Protein AF-A0A5C6YKK7-F1 (afdb_monomer)

Foldseek 3Di:
DDDDDDDDDYDDDDPPPDPDDDDDPQPWPFDQPDALVLQAAKWWKDFPPDPWTWIWHDDDQKIKIKTWDDPPCVPPVPGDIDIAQIEGWGDDRQAIATQAADPVSHHDDPVVSVVVPDGGQWGWPTWTWGADPPVRWIKTWTWIAGPPPRGIMIIIDTD

Radius of gyration: 27.16 Å; Cα contacts (8 Å, |Δi|>4): 277; chains: 1; bounding box: 55×104×43 Å

Mean predicted aligned error: 12.93 Å

Solvent-accessible surface area (backbone atoms only — not comparable to full-atom values): 9700 Å² total; per-residue (Å²): 133,91,86,80,90,82,87,81,84,87,77,92,80,86,82,81,78,80,90,72,78,91,76,81,77,78,71,70,61,71,64,96,72,61,53,67,72,77,61,57,43,63,23,47,43,52,49,85,88,54,94,68,65,34,37,41,37,29,51,96,53,39,38,37,45,37,32,68,42,75,84,48,69,90,82,36,87,61,87,45,78,41,69,56,79,53,20,27,47,53,60,58,70,51,33,33,34,66,41,46,60,43,100,83,71,43,48,29,54,65,70,61,44,66,70,67,71,67,78,50,53,25,37,51,75,46,57,32,56,48,73,40,88,85,82,72,46,38,31,40,39,37,36,34,27,33,60,83,83,60,52,55,37,37,38,42,25,83,102

Nearest PDB structures (foldseek):
  7oyd-assembly1_t  TM=6.275E-01  e=4.038E+00  Oryctolagus cuniculus
  3k4x-assembly1_A  TM=2.506E-01  e=5.597E-01  Saccharomyces cerevisiae
  5wbf-assembly2_B  TM=2.958E-01  e=1.286E+00  Helicobacter pylori 26695

Secondary structure (DSSP, 8-state):
----------------------S------------GGGG-EEEEEEETT--S-EEEEEETTEEEEEEEPP--TTT-SS-PEEEPPPEEEEEETTEEEE--B-TTSSBPPHHHHHHTTPPPSEEEEEEEEEE-TTT--EEEEEEEEETTT--EEEEEEE-

Structure (mmCIF, N/CA/C/O backbone):
data_AF-A0A5C6YKK7-F1
#
_entry.id   AF-A0A5C6YKK7-F1
#
loop_
_atom_site.group_PDB
_atom_site.id
_atom_site.type_symbol
_atom_site.label_atom_id
_atom_site.label_alt_id
_atom_site.label_comp_id
_atom_site.label_asym_id
_atom_site.label_entity_id
_atom_site.label_seq_id
_atom_site.pdbx_PDB_ins_code
_atom_site.Cartn_x
_atom_site.Cartn_y
_atom_site.Cartn_z
_atom_site.occupancy
_atom_site.B_iso_or_equiv
_atom_site.auth_seq_id
_atom_site.auth_comp_id
_atom_site.auth_asym_id
_atom_site.auth_atom_id
_atom_site.pdbx_PDB_model_num
ATOM 1 N N . MET A 1 1 ? -30.194 86.793 11.440 1.00 41.12 1 MET A N 1
ATOM 2 C CA . MET A 1 1 ? -31.465 86.320 12.045 1.00 41.12 1 MET A CA 1
ATOM 3 C C . MET A 1 1 ? -31.556 84.800 11.901 1.00 41.12 1 MET A C 1
ATOM 5 O O . MET A 1 1 ? -31.018 84.280 10.934 1.00 41.12 1 MET A O 1
ATOM 9 N N . ARG A 1 2 ? -32.205 84.096 12.846 1.00 31.02 2 ARG A N 1
ATOM 10 C CA . ARG A 1 2 ? -32.671 82.689 12.688 1.00 31.02 2 ARG A CA 1
ATOM 11 C C . ARG A 1 2 ? -33.663 82.641 11.495 1.00 31.02 2 ARG A C 1
ATOM 13 O O . ARG A 1 2 ? -34.263 83.672 11.230 1.00 31.02 2 ARG A O 1
ATOM 20 N N . SER A 1 3 ? -33.972 81.573 10.757 1.00 32.84 3 SER A N 1
ATOM 21 C CA . SER A 1 3 ? -33.843 80.104 10.886 1.00 32.84 3 SER A CA 1
ATOM 22 C C . SER A 1 3 ? -34.055 79.499 9.456 1.00 32.84 3 SER A C 1
ATOM 24 O O . SER A 1 3 ? -34.284 80.281 8.540 1.00 32.84 3 SER A O 1
ATOM 26 N N . LYS A 1 4 ? -34.035 78.197 9.116 1.00 41.50 4 LYS A N 1
ATOM 27 C CA . LYS A 1 4 ? -34.069 76.916 9.855 1.00 41.50 4 LYS A CA 1
ATOM 28 C C . LYS A 1 4 ? -33.133 75.865 9.204 1.00 41.50 4 LYS A C 1
ATOM 30 O O . LYS A 1 4 ? -32.808 75.960 8.031 1.00 41.50 4 LYS A O 1
ATOM 35 N N . PHE A 1 5 ? -32.802 74.837 9.987 1.00 40.25 5 PHE A N 1
ATOM 36 C CA . PHE A 1 5 ? -32.542 73.426 9.643 1.00 40.25 5 PHE A CA 1
ATOM 37 C C . PHE A 1 5 ? -32.763 72.935 8.191 1.00 40.25 5 PHE A C 1
ATOM 39 O O . PHE A 1 5 ? -33.883 72.993 7.691 1.00 40.25 5 PHE A O 1
ATOM 46 N N . PHE A 1 6 ? -31.791 72.170 7.673 1.00 39.03 6 PHE A N 1
ATOM 47 C CA . PHE A 1 6 ? -31.938 70.703 7.657 1.00 39.03 6 PHE A CA 1
ATOM 48 C C . PHE A 1 6 ? -30.607 70.002 7.980 1.00 39.03 6 PHE A C 1
ATOM 50 O O . PHE A 1 6 ? -29.534 70.555 7.744 1.00 39.03 6 PHE A O 1
ATOM 57 N N . PHE A 1 7 ? -30.689 68.834 8.623 1.00 43.50 7 PHE A N 1
ATOM 58 C CA . PHE A 1 7 ? -29.542 68.123 9.203 1.00 43.50 7 PHE A CA 1
ATOM 59 C C . PHE A 1 7 ? -28.776 67.278 8.172 1.00 43.50 7 PHE A C 1
ATOM 61 O O . PHE A 1 7 ? -29.265 66.996 7.081 1.00 43.50 7 PHE A O 1
ATOM 68 N N . ALA A 1 8 ? -27.555 66.886 8.532 1.00 38.12 8 ALA A N 1
ATOM 69 C CA . ALA A 1 8 ? -26.592 66.268 7.627 1.00 38.12 8 ALA A CA 1
ATOM 70 C C . ALA A 1 8 ? -26.550 64.728 7.690 1.00 38.12 8 ALA A C 1
ATOM 72 O O . ALA A 1 8 ? -26.835 64.143 8.728 1.00 38.12 8 ALA A O 1
ATOM 73 N N . LYS A 1 9 ? -25.985 64.153 6.614 1.00 38.88 9 LYS A N 1
ATOM 74 C CA . LYS A 1 9 ? -25.129 62.945 6.560 1.00 38.88 9 LYS A CA 1
ATOM 75 C C . LYS A 1 9 ? -25.705 61.557 6.907 1.00 38.88 9 LYS A C 1
ATOM 77 O O . LYS A 1 9 ? -26.207 61.321 7.995 1.00 38.88 9 LYS A O 1
ATOM 82 N N . THR A 1 10 ? -25.290 60.604 6.055 1.00 42.72 10 THR A N 1
ATOM 83 C CA . THR A 1 10 ? -25.039 59.165 6.338 1.00 42.72 10 THR A CA 1
ATOM 84 C C . THR A 1 10 ? -26.272 58.292 6.657 1.00 42.72 10 THR A C 1
ATOM 86 O O . THR A 1 10 ? -27.263 58.786 7.163 1.00 42.72 10 THR A O 1
ATOM 89 N N . CYS A 1 11 ? -26.309 56.985 6.362 1.00 37.47 11 CYS A N 1
ATOM 90 C CA . CYS A 1 11 ? -25.267 56.055 5.899 1.00 37.47 11 CYS A CA 1
ATOM 91 C C . CYS A 1 11 ? -25.878 54.854 5.131 1.00 37.47 11 CYS A C 1
ATOM 93 O O . CYS A 1 11 ? -27.070 54.616 5.243 1.00 37.47 11 CYS A O 1
ATOM 95 N N . PHE A 1 12 ? -25.021 54.102 4.424 1.00 36.09 12 PHE A N 1
ATOM 96 C CA . PHE A 1 12 ? -25.031 52.637 4.194 1.00 36.09 12 PHE A CA 1
ATOM 97 C C . PHE A 1 12 ? -26.349 51.843 3.996 1.00 36.09 12 PHE A C 1
ATOM 99 O O . PHE A 1 12 ? -27.240 51.831 4.835 1.00 36.09 12 PHE A O 1
ATOM 106 N N . GLY A 1 13 ? -26.355 50.993 2.958 1.00 41.81 13 GLY A N 1
ATOM 107 C CA . GLY A 1 13 ? -27.368 49.951 2.723 1.00 41.81 13 GLY A CA 1
ATOM 108 C C . GLY A 1 13 ? -27.267 49.371 1.307 1.00 41.81 13 GLY A C 1
ATOM 109 O O . GLY A 1 13 ? -28.101 49.647 0.457 1.00 41.81 13 GLY A O 1
ATOM 110 N N . MET A 1 14 ? -26.148 48.748 0.927 1.00 43.16 14 MET A N 1
ATOM 111 C CA . MET A 1 14 ? -25.956 47.295 1.077 1.00 43.16 14 MET A CA 1
ATOM 112 C C . MET A 1 14 ? -27.126 46.467 0.508 1.00 43.16 14 MET A C 1
ATOM 114 O O . MET A 1 14 ? -27.894 45.867 1.249 1.00 43.16 14 MET A O 1
ATOM 118 N N . TRP A 1 15 ? -27.192 46.368 -0.822 1.00 41.22 15 TRP A N 1
ATOM 119 C CA . TRP A 1 15 ? -27.873 45.267 -1.513 1.00 41.22 15 TRP A CA 1
ATOM 120 C C . TRP A 1 15 ? -26.834 44.323 -2.121 1.00 41.22 15 TRP A C 1
ATOM 122 O O . TRP A 1 15 ? -26.621 44.267 -3.330 1.00 41.22 15 TRP A O 1
ATOM 132 N N . ILE A 1 16 ? -26.160 43.576 -1.242 1.00 48.97 16 ILE A N 1
ATOM 133 C CA . ILE A 1 16 ? -25.400 42.389 -1.638 1.00 48.97 16 ILE A CA 1
ATOM 134 C C . ILE A 1 16 ? -26.426 41.282 -1.894 1.00 48.97 16 ILE A C 1
ATOM 136 O O . ILE A 1 16 ? -26.811 40.557 -0.979 1.00 48.97 16 ILE A O 1
ATOM 140 N N . PHE A 1 17 ? -26.881 41.149 -3.141 1.00 51.50 17 PHE A N 1
ATOM 141 C CA . PHE A 1 17 ? -27.625 39.966 -3.574 1.00 51.50 17 PHE A CA 1
ATOM 142 C C . PHE A 1 17 ? -26.653 38.829 -3.904 1.00 51.50 17 PHE A C 1
ATOM 144 O O . PHE A 1 17 ? -26.279 38.596 -5.048 1.00 51.50 17 PHE A O 1
ATOM 151 N N . ILE A 1 18 ? -26.217 38.166 -2.833 1.00 51.38 18 ILE A N 1
ATOM 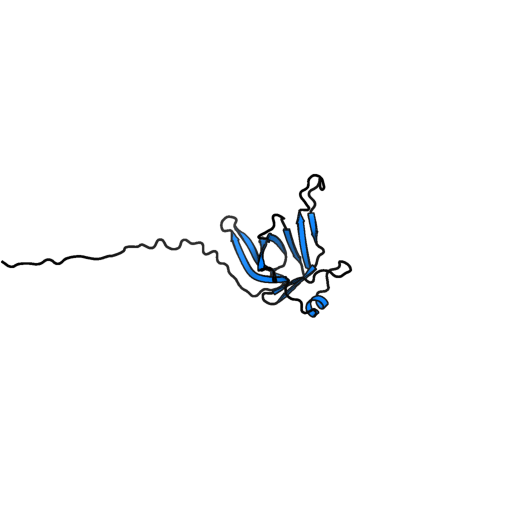152 C CA . ILE A 1 18 ? -26.039 36.711 -2.699 1.00 51.38 18 ILE A CA 1
ATOM 153 C C . ILE A 1 18 ? -26.000 35.943 -4.041 1.00 51.38 18 ILE A C 1
ATOM 155 O O . ILE A 1 18 ? -26.965 35.290 -4.429 1.00 51.38 18 ILE A O 1
ATOM 159 N N . ALA A 1 19 ? -24.842 35.943 -4.702 1.00 44.47 19 ALA A N 1
ATOM 160 C CA . ALA A 1 19 ? -24.480 34.944 -5.709 1.00 44.47 19 ALA A CA 1
ATOM 161 C C . ALA A 1 19 ? -23.664 33.827 -5.032 1.00 44.47 19 ALA A C 1
ATOM 163 O O . ALA A 1 19 ? -22.474 33.651 -5.285 1.00 44.47 19 ALA A O 1
ATOM 164 N N . LEU A 1 20 ? -24.297 33.118 -4.091 1.00 42.75 20 LEU A N 1
ATOM 165 C CA . LEU A 1 20 ? -23.677 32.049 -3.309 1.00 42.75 20 LEU A CA 1
ATOM 166 C C . LEU A 1 20 ? -24.256 30.679 -3.694 1.00 42.75 20 LEU A C 1
ATOM 168 O O . LEU A 1 20 ? -25.465 30.481 -3.710 1.00 42.75 20 LEU A O 1
ATOM 172 N N . VAL A 1 21 ? -23.348 29.719 -3.889 1.00 47.47 21 VAL A N 1
ATOM 173 C CA . VAL A 1 21 ? -23.584 28.262 -3.947 1.00 47.47 21 VAL A CA 1
ATOM 174 C C . VAL A 1 21 ? -24.312 27.698 -5.184 1.00 47.47 21 VAL A C 1
ATOM 176 O O . VAL A 1 21 ? -25.269 26.937 -5.073 1.00 47.47 21 VAL A O 1
ATOM 179 N N . VAL A 1 22 ? -23.716 27.883 -6.366 1.00 47.12 22 VAL A N 1
ATOM 180 C CA . VAL A 1 22 ? -23.459 26.703 -7.218 1.00 47.12 22 VAL A CA 1
ATOM 181 C C . VAL A 1 22 ? -22.098 26.170 -6.756 1.00 47.12 22 VAL A C 1
ATOM 183 O O . VAL A 1 22 ? -21.118 26.900 -6.762 1.00 47.12 22 VAL A O 1
ATOM 186 N N . GLY A 1 23 ? -21.943 24.955 -6.247 1.00 49.84 23 GLY A N 1
ATOM 187 C CA . GLY A 1 23 ? -22.821 23.791 -6.362 1.00 49.84 23 GLY A CA 1
ATOM 188 C C . GLY A 1 23 ? -22.034 22.474 -6.350 1.00 49.84 23 GLY A C 1
ATOM 189 O O . GLY A 1 23 ? -22.641 21.414 -6.325 1.00 49.84 23 GLY A O 1
ATOM 190 N N . CYS A 1 24 ? -20.696 22.521 -6.303 1.00 43.78 24 CYS A N 1
ATOM 191 C CA . CYS A 1 24 ? -19.835 21.345 -6.161 1.00 43.78 24 CYS A CA 1
ATOM 192 C C . CYS A 1 24 ? -19.308 21.195 -4.728 1.00 43.78 24 CYS A C 1
ATOM 194 O O . CYS A 1 24 ? -18.117 21.353 -4.462 1.00 43.78 24 CYS A O 1
ATOM 196 N N . LYS A 1 25 ? -20.189 20.816 -3.792 1.00 43.59 25 LYS A N 1
ATOM 197 C CA . LYS A 1 25 ? -19.725 20.001 -2.663 1.00 43.59 25 LYS A CA 1
ATOM 198 C C . LYS A 1 25 ? -19.429 18.611 -3.220 1.00 43.59 25 LYS A C 1
ATOM 200 O O . LYS A 1 25 ? -20.322 17.767 -3.245 1.00 43.59 25 LYS A O 1
ATOM 205 N N . ASN A 1 26 ? -18.186 18.374 -3.641 1.00 47.72 26 ASN A N 1
ATOM 206 C CA . ASN A 1 26 ? -17.678 17.008 -3.719 1.00 47.72 26 ASN A CA 1
ATOM 207 C C . ASN A 1 26 ? -17.802 16.439 -2.306 1.00 47.72 26 ASN A C 1
ATOM 209 O O . ASN A 1 26 ? -17.126 16.887 -1.379 1.00 47.72 26 ASN A O 1
ATOM 213 N N . LYS A 1 27 ? -18.785 15.559 -2.117 1.00 43.09 27 LYS A N 1
ATOM 214 C CA . LYS A 1 27 ? -19.160 15.047 -0.805 1.00 43.09 27 LYS A CA 1
ATOM 215 C C . LYS A 1 27 ? -18.152 13.968 -0.424 1.00 43.09 27 LYS A C 1
ATOM 217 O O . LYS A 1 27 ? -18.395 12.790 -0.655 1.00 43.09 27 LYS A O 1
ATOM 222 N N . THR A 1 28 ? -17.014 14.390 0.119 1.00 48.97 28 THR A N 1
ATOM 223 C CA . THR A 1 28 ? -16.017 13.491 0.704 1.00 48.97 28 THR A CA 1
ATOM 224 C C . THR A 1 28 ? -16.632 12.831 1.935 1.00 48.97 28 THR A C 1
ATOM 226 O O . THR A 1 28 ? -16.600 13.378 3.038 1.00 48.97 28 THR A O 1
ATOM 229 N N . GLU A 1 29 ? -17.264 11.675 1.739 1.00 48.97 29 GLU A N 1
ATOM 230 C CA . GLU A 1 29 ? -17.791 10.842 2.819 1.00 48.97 29 GLU A CA 1
ATOM 231 C C . GLU A 1 29 ? -16.636 10.097 3.496 1.00 48.97 29 GLU A C 1
ATOM 233 O O . GLU A 1 29 ? -16.433 8.904 3.294 1.00 48.97 29 GLU A O 1
ATOM 238 N N . SER A 1 30 ? -15.862 10.831 4.299 1.00 50.59 30 SER A N 1
ATOM 239 C CA . SER A 1 30 ? -14.794 10.256 5.113 1.00 50.59 30 SER A CA 1
ATOM 240 C C . SER A 1 30 ? -15.409 9.482 6.279 1.00 50.59 30 SER A C 1
ATOM 242 O O . SER A 1 30 ? -15.815 10.061 7.289 1.00 50.59 30 SER A O 1
ATOM 244 N N . ASN A 1 31 ? -15.529 8.166 6.119 1.00 54.94 31 ASN A N 1
ATOM 245 C CA . ASN A 1 31 ? -16.152 7.287 7.101 1.00 54.94 31 ASN A CA 1
ATOM 246 C C . ASN A 1 31 ? -15.089 6.343 7.676 1.00 54.94 31 ASN A C 1
ATOM 248 O O . ASN A 1 31 ? -14.798 5.293 7.107 1.00 54.94 31 ASN A O 1
ATOM 252 N N . ILE A 1 32 ? -14.445 6.745 8.778 1.00 55.59 32 ILE A N 1
ATOM 253 C CA . ILE A 1 32 ? -13.246 6.051 9.278 1.00 55.59 32 ILE A CA 1
ATOM 254 C C . ILE A 1 32 ? -13.612 4.841 10.146 1.00 55.59 32 ILE A C 1
ATOM 256 O O . ILE A 1 32 ? -13.396 4.812 11.357 1.00 55.59 32 ILE A O 1
ATOM 260 N N . SER A 1 33 ? -14.129 3.817 9.476 1.00 56.00 33 SER A N 1
ATOM 261 C CA . SER A 1 33 ? -14.200 2.441 9.955 1.00 56.00 33 SER A CA 1
ATOM 262 C C . SER A 1 33 ? -13.462 1.563 8.946 1.00 56.00 33 SER A C 1
ATOM 264 O O . SER A 1 33 ? -14.108 0.898 8.141 1.00 56.00 33 SER A O 1
ATOM 266 N N . SER A 1 34 ? -12.123 1.590 8.951 1.00 59.88 34 SER A N 1
ATOM 267 C CA . SER A 1 34 ? -11.371 0.847 7.936 1.00 59.88 34 SER A CA 1
ATOM 268 C C . SER A 1 34 ? -11.378 -0.659 8.207 1.00 59.88 34 SER A C 1
ATOM 270 O O . SER A 1 34 ? -10.952 -1.131 9.267 1.00 59.88 34 SER A O 1
ATOM 272 N N . SER A 1 35 ? -11.890 -1.413 7.240 1.00 67.12 35 SER A N 1
ATOM 273 C CA . SER A 1 35 ? -11.804 -2.866 7.186 1.00 67.12 35 SER A CA 1
ATOM 274 C C . SER A 1 35 ? -10.655 -3.281 6.266 1.00 67.12 35 SER A C 1
ATOM 276 O O . SER A 1 35 ? -10.283 -2.569 5.335 1.00 67.12 35 SER A O 1
ATOM 278 N N . LYS A 1 36 ? -10.109 -4.483 6.475 1.00 69.81 36 LYS A N 1
ATOM 279 C CA . LYS A 1 36 ? -9.123 -5.069 5.551 1.00 69.81 36 LYS A CA 1
ATOM 280 C C . LYS A 1 36 ? -9.666 -5.155 4.112 1.00 69.81 36 LYS A C 1
ATOM 282 O O . LYS A 1 36 ? -8.912 -4.956 3.170 1.00 69.81 36 LYS A O 1
ATOM 287 N N . GLY A 1 37 ? -10.968 -5.409 3.950 1.00 74.06 37 GLY A N 1
ATOM 288 C CA . GLY A 1 37 ? -11.616 -5.514 2.641 1.00 74.06 37 GLY A CA 1
ATOM 289 C C . GLY A 1 37 ? -11.640 -4.202 1.852 1.00 74.06 37 GLY A C 1
ATOM 290 O O . GLY A 1 37 ? -11.695 -4.242 0.626 1.00 74.06 37 GLY A O 1
ATOM 291 N N . ASP A 1 38 ? -11.520 -3.054 2.524 1.00 81.81 38 ASP A N 1
ATOM 292 C CA . ASP A 1 38 ? -11.533 -1.733 1.884 1.00 81.81 38 ASP A CA 1
ATOM 293 C C . ASP A 1 38 ? -10.305 -1.529 0.984 1.00 81.81 38 ASP A C 1
ATOM 295 O O . ASP A 1 38 ? -10.343 -0.716 0.062 1.00 81.81 38 ASP A O 1
ATOM 299 N N . PHE A 1 39 ? -9.229 -2.279 1.237 1.00 90.44 39 PHE A N 1
ATOM 300 C CA . PHE A 1 39 ? -7.992 -2.246 0.465 1.00 90.44 39 PHE A CA 1
ATOM 301 C C . PHE A 1 39 ? -8.022 -3.152 -0.768 1.00 90.44 39 PHE A C 1
ATOM 303 O O . PHE A 1 39 ? -7.176 -2.976 -1.629 1.00 90.44 39 PHE A O 1
ATOM 310 N N . ASN A 1 40 ? -8.958 -4.100 -0.902 1.00 93.12 40 ASN A N 1
ATOM 311 C CA . ASN A 1 40 ? -8.908 -5.102 -1.975 1.00 93.12 40 ASN A CA 1
ATOM 312 C C . ASN A 1 40 ? -9.033 -4.478 -3.379 1.00 93.12 40 ASN A C 1
ATOM 314 O O . ASN A 1 40 ? -10.023 -3.808 -3.690 1.00 93.12 40 ASN A O 1
ATOM 318 N N . GLY A 1 41 ? -8.073 -4.760 -4.262 1.00 94.75 41 GLY A N 1
ATOM 319 C CA . GLY A 1 41 ? -8.059 -4.320 -5.659 1.00 94.75 41 GLY A CA 1
ATOM 320 C C . GLY A 1 41 ? -6.688 -3.841 -6.142 1.00 94.75 41 GLY A C 1
ATOM 321 O O . GLY A 1 41 ? -5.678 -4.033 -5.471 1.00 94.75 41 GLY A O 1
ATOM 322 N N . LEU A 1 42 ? -6.671 -3.218 -7.322 1.00 96.69 42 LEU A N 1
ATOM 323 C CA . LEU A 1 42 ? -5.478 -2.672 -7.978 1.00 96.69 42 LEU A CA 1
ATOM 324 C C . LEU A 1 42 ? -5.487 -1.142 -7.893 1.00 96.69 42 LEU A C 1
ATOM 326 O O . LEU A 1 42 ? -6.479 -0.511 -8.259 1.00 96.69 42 LEU A O 1
ATOM 330 N N . TYR A 1 43 ? -4.381 -0.559 -7.436 1.00 97.06 43 TYR A N 1
ATOM 331 C CA . TYR A 1 43 ? -4.218 0.873 -7.202 1.00 97.06 43 TYR A CA 1
ATOM 332 C C . TYR A 1 43 ? -2.986 1.386 -7.946 1.00 97.06 43 TYR A C 1
ATOM 334 O O . TYR A 1 43 ? -1.920 0.777 -7.860 1.00 97.06 43 TYR A O 1
ATOM 342 N N . THR A 1 44 ? -3.105 2.531 -8.617 1.00 95.75 44 THR A N 1
ATOM 343 C CA . THR A 1 44 ? -1.927 3.346 -8.948 1.00 95.75 44 THR A CA 1
ATOM 344 C C . THR A 1 44 ? -1.457 4.054 -7.682 1.00 95.75 44 THR A C 1
ATOM 346 O O . THR A 1 44 ? -2.286 4.406 -6.833 1.00 95.75 44 THR A O 1
ATOM 349 N N . VAL A 1 45 ? -0.148 4.246 -7.543 1.00 94.88 45 VAL A N 1
ATOM 350 C CA . VAL A 1 45 ? 0.452 4.833 -6.341 1.00 94.88 45 VAL A CA 1
ATOM 351 C C . VAL A 1 45 ? 1.175 6.126 -6.682 1.00 94.88 45 VAL A C 1
ATOM 353 O O . VAL A 1 45 ? 2.166 6.108 -7.408 1.00 94.88 45 VAL A O 1
ATOM 356 N N . ASP A 1 46 ? 0.705 7.225 -6.097 1.00 91.19 46 ASP A N 1
ATOM 357 C CA . ASP A 1 46 ? 1.369 8.521 -6.173 1.00 91.19 46 ASP A CA 1
ATOM 358 C C . ASP A 1 46 ? 2.235 8.699 -4.911 1.00 91.19 46 ASP A C 1
ATOM 360 O O . ASP A 1 46 ? 1.711 8.850 -3.798 1.00 91.19 46 ASP A O 1
ATOM 364 N N . TYR A 1 47 ? 3.557 8.678 -5.087 1.00 84.12 47 TYR A N 1
ATOM 365 C CA . TYR A 1 47 ? 4.540 9.090 -4.080 1.00 84.12 47 TYR A CA 1
ATOM 366 C C . TYR A 1 47 ? 4.921 10.553 -4.314 1.00 84.12 47 TYR A C 1
ATOM 368 O O . TYR A 1 47 ? 5.181 10.940 -5.448 1.00 84.12 47 TYR A O 1
ATOM 376 N N . GLU A 1 48 ? 5.027 11.361 -3.257 1.00 74.50 48 GLU A N 1
ATOM 377 C CA . GLU A 1 48 ? 5.356 12.790 -3.405 1.00 74.50 48 GLU A CA 1
ATOM 378 C C . GLU A 1 48 ? 6.766 13.044 -3.980 1.00 74.50 48 GLU A C 1
ATOM 380 O O . GLU A 1 48 ? 6.984 14.051 -4.646 1.00 74.50 48 GLU A O 1
ATOM 385 N N . ASN A 1 49 ? 7.702 12.107 -3.775 1.00 70.12 49 ASN A N 1
ATOM 386 C CA . ASN A 1 49 ? 9.124 12.249 -4.114 1.00 70.12 49 ASN A CA 1
ATOM 387 C C . ASN A 1 49 ? 9.657 11.142 -5.056 1.00 70.12 49 ASN A C 1
ATOM 389 O O . ASN A 1 49 ? 10.827 10.772 -4.955 1.00 70.12 49 ASN A O 1
ATOM 393 N N . SER A 1 50 ? 8.824 10.561 -5.932 1.00 76.19 50 SER A N 1
ATOM 394 C CA . SER A 1 50 ? 9.273 9.530 -6.885 1.00 76.19 50 SER A CA 1
ATOM 395 C C . SER A 1 50 ? 8.655 9.690 -8.271 1.00 76.19 50 SER A C 1
ATOM 397 O O . SER A 1 50 ? 7.437 9.70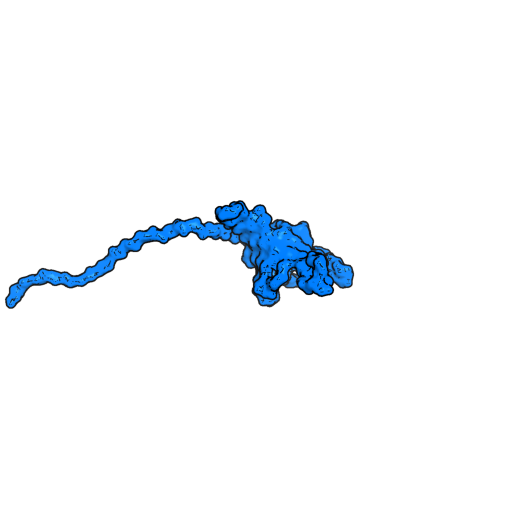9 -8.410 1.00 76.19 50 SER A O 1
ATOM 399 N N . ASP A 1 51 ? 9.510 9.704 -9.296 1.00 74.50 51 ASP A N 1
ATOM 400 C CA . ASP A 1 51 ? 9.118 9.683 -10.713 1.00 74.50 51 ASP A CA 1
ATOM 401 C C . ASP A 1 51 ? 8.822 8.256 -11.233 1.00 74.50 51 ASP A C 1
ATOM 403 O O . ASP A 1 51 ? 8.562 8.058 -12.422 1.00 74.50 51 ASP A O 1
ATOM 407 N N . ILE A 1 52 ? 8.916 7.233 -10.375 1.00 81.81 52 ILE A N 1
ATOM 408 C CA . ILE A 1 52 ? 8.648 5.838 -10.744 1.00 81.81 52 ILE A CA 1
ATOM 409 C C . ILE A 1 52 ? 7.153 5.553 -10.580 1.00 81.81 52 ILE A C 1
ATOM 411 O O . ILE A 1 52 ? 6.602 5.678 -9.489 1.00 81.81 52 ILE A O 1
ATOM 415 N N . GLU A 1 53 ? 6.509 5.099 -11.654 1.00 85.62 53 GLU A N 1
ATOM 416 C CA . GLU A 1 53 ? 5.129 4.611 -11.612 1.00 85.62 53 GLU A CA 1
ATOM 417 C C . GLU A 1 53 ? 5.060 3.250 -10.898 1.00 85.62 53 GLU A C 1
ATOM 419 O O . GLU A 1 53 ? 5.608 2.250 -11.377 1.00 85.62 53 GLU A O 1
ATOM 424 N N . TYR A 1 54 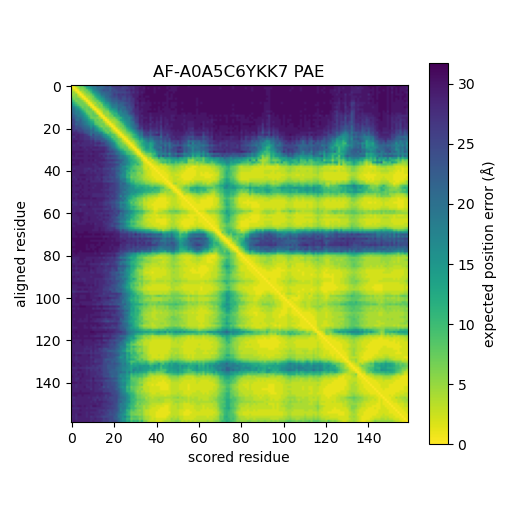? 4.351 3.212 -9.767 1.00 91.88 54 TYR A N 1
ATOM 425 C CA . TYR A 1 54 ? 4.069 1.997 -9.003 1.00 91.88 54 TYR A CA 1
ATOM 426 C C . TYR A 1 54 ? 2.589 1.609 -9.096 1.00 91.88 54 TYR A C 1
ATOM 428 O O . TYR A 1 54 ? 1.685 2.450 -9.080 1.00 91.88 54 TYR A O 1
ATOM 436 N N . VAL A 1 55 ? 2.343 0.301 -9.110 1.00 95.25 55 VAL A N 1
ATOM 437 C CA . VAL A 1 55 ? 1.022 -0.309 -8.957 1.00 95.25 55 VAL A CA 1
ATOM 438 C C . VAL A 1 55 ? 1.051 -1.225 -7.741 1.00 95.25 55 VAL A C 1
ATOM 440 O O . VAL A 1 55 ? 1.882 -2.130 -7.651 1.00 95.25 55 VAL A O 1
ATOM 443 N N . TRP A 1 56 ? 0.128 -1.001 -6.811 1.00 96.56 56 TRP A N 1
ATOM 444 C CA . TRP A 1 56 ? -0.086 -1.859 -5.648 1.00 96.56 56 TRP A CA 1
ATOM 445 C C . TRP A 1 56 ? -1.352 -2.684 -5.850 1.00 96.56 56 TRP A C 1
ATOM 447 O O . TRP A 1 56 ? -2.406 -2.154 -6.207 1.00 96.56 56 TRP A O 1
ATOM 457 N N . ILE A 1 57 ? -1.256 -3.991 -5.620 1.00 96.81 57 ILE A N 1
ATOM 458 C CA . ILE A 1 57 ? -2.392 -4.910 -5.672 1.00 96.81 57 ILE A CA 1
ATOM 459 C C . ILE A 1 57 ? -2.585 -5.509 -4.286 1.00 96.81 57 ILE A C 1
ATOM 461 O O . ILE A 1 57 ? -1.642 -6.022 -3.686 1.00 96.81 57 ILE A O 1
ATOM 465 N N . PHE A 1 58 ? -3.821 -5.483 -3.804 1.00 95.81 58 PHE A N 1
ATOM 466 C CA . PHE A 1 58 ? -4.241 -6.147 -2.580 1.00 95.81 58 PHE A CA 1
ATOM 467 C C . PHE A 1 58 ? -5.274 -7.216 -2.921 1.00 95.81 58 PHE A C 1
ATOM 469 O O . PHE A 1 58 ? -6.321 -6.916 -3.504 1.00 95.81 58 PHE A O 1
ATOM 476 N N . ALA A 1 59 ? -4.988 -8.455 -2.543 1.00 92.75 59 ALA A N 1
ATOM 477 C CA . ALA A 1 59 ? -5.892 -9.587 -2.696 1.00 92.75 59 ALA A CA 1
ATOM 478 C C . ALA A 1 59 ? -5.790 -10.461 -1.448 1.00 92.75 59 ALA A C 1
ATOM 480 O O . ALA A 1 59 ? -4.692 -10.738 -0.975 1.00 92.75 59 ALA A O 1
ATOM 481 N N . ASP A 1 60 ? -6.933 -10.860 -0.895 1.00 89.00 60 ASP A N 1
ATOM 482 C CA . ASP A 1 60 ? -7.018 -11.595 0.367 1.00 89.00 60 ASP A CA 1
ATOM 483 C C . ASP A 1 60 ? -6.175 -10.946 1.477 1.00 89.00 60 ASP A C 1
ATOM 485 O O . ASP A 1 60 ? -6.502 -9.842 1.914 1.00 89.00 60 ASP A O 1
ATOM 489 N N . ASP A 1 61 ? -5.153 -11.610 2.022 1.00 89.75 61 ASP A N 1
ATOM 490 C CA . ASP A 1 61 ? -4.164 -11.063 2.969 1.00 89.75 61 ASP A CA 1
ATOM 491 C C . ASP A 1 61 ? -2.819 -10.674 2.353 1.00 89.75 61 ASP A C 1
ATOM 493 O O . ASP A 1 61 ? -1.905 -10.326 3.098 1.00 89.75 61 ASP A O 1
ATOM 497 N N . MET A 1 62 ? -2.709 -10.651 1.029 1.00 93.81 62 MET A N 1
ATOM 498 C CA . MET A 1 62 ? -1.468 -10.397 0.309 1.00 93.81 62 MET A CA 1
ATOM 499 C C . MET A 1 62 ? -1.449 -9.026 -0.372 1.00 93.81 62 MET A C 1
ATOM 501 O O . MET A 1 62 ? -2.444 -8.546 -0.919 1.00 93.81 62 MET A O 1
ATOM 505 N N . HIS A 1 63 ? -0.272 -8.411 -0.332 1.00 94.44 63 HIS A N 1
ATOM 506 C CA . HIS A 1 63 ? 0.086 -7.162 -0.980 1.00 94.44 63 HIS A CA 1
ATOM 507 C C . HIS A 1 63 ? 1.221 -7.417 -1.980 1.00 94.44 63 HIS A C 1
ATOM 509 O O . HIS A 1 63 ? 2.244 -8.019 -1.635 1.00 94.44 63 HIS A O 1
ATOM 515 N N . TYR A 1 64 ? 1.034 -6.942 -3.209 1.00 94.75 64 TYR A N 1
ATOM 516 C CA . TYR A 1 64 ? 1.956 -7.086 -4.332 1.00 94.75 64 TYR A CA 1
ATOM 517 C C . TYR A 1 64 ? 2.322 -5.701 -4.863 1.00 94.75 64 TYR A C 1
ATOM 519 O O . TYR A 1 64 ? 1.433 -4.880 -5.094 1.00 94.75 64 TYR A O 1
ATOM 527 N N . VAL A 1 65 ? 3.610 -5.470 -5.114 1.00 94.19 65 VAL A N 1
ATOM 528 C CA . VAL A 1 65 ? 4.123 -4.222 -5.694 1.00 94.19 65 VAL A CA 1
ATOM 529 C C . VAL A 1 65 ? 4.684 -4.512 -7.078 1.00 94.19 65 VAL A C 1
ATOM 531 O O . VAL A 1 65 ? 5.503 -5.416 -7.246 1.00 94.19 65 VAL A O 1
ATOM 534 N N . LEU A 1 66 ? 4.244 -3.732 -8.061 1.00 93.12 66 LEU A N 1
ATOM 535 C CA . LEU A 1 66 ? 4.696 -3.744 -9.449 1.00 93.12 66 LEU A CA 1
ATOM 536 C C . LEU A 1 66 ? 5.206 -2.347 -9.803 1.00 93.12 66 LEU A C 1
ATOM 538 O O . LEU A 1 66 ? 4.622 -1.355 -9.369 1.00 93.12 66 LEU A O 1
ATOM 542 N N . TYR A 1 67 ? 6.260 -2.257 -10.607 1.00 90.06 67 TYR A N 1
ATOM 543 C CA . TYR A 1 67 ? 6.780 -0.981 -11.103 1.00 90.06 67 TYR A CA 1
ATOM 544 C C . TYR A 1 67 ? 7.508 -1.154 -12.433 1.00 90.06 67 TYR A C 1
ATOM 546 O O . TYR A 1 67 ? 7.931 -2.255 -12.800 1.00 90.06 67 TYR A O 1
ATOM 554 N N . LEU A 1 68 ? 7.660 -0.063 -13.180 1.00 83.06 68 LEU A N 1
ATOM 555 C CA . LEU A 1 68 ? 8.454 -0.077 -14.406 1.00 83.06 68 LEU A CA 1
ATOM 556 C C . LEU A 1 68 ? 9.942 -0.244 -14.070 1.00 83.06 68 LEU A C 1
ATOM 558 O O . LEU A 1 68 ? 10.510 0.518 -13.287 1.00 83.06 68 LEU A O 1
ATOM 562 N N . GLY A 1 69 ? 10.587 -1.237 -14.684 1.00 72.81 69 GLY A N 1
ATOM 563 C CA . GLY A 1 69 ? 12.036 -1.397 -14.625 1.00 72.81 69 GLY A CA 1
ATOM 564 C C . GLY A 1 69 ? 12.763 -0.195 -15.238 1.00 72.81 69 GLY A C 1
ATOM 565 O O .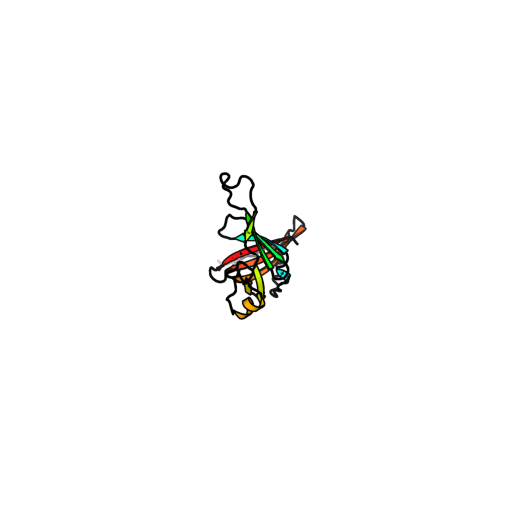 GLY A 1 69 ? 12.204 0.536 -16.056 1.00 72.81 69 GLY A O 1
ATOM 566 N N . SER A 1 70 ? 14.027 0.004 -14.844 1.00 67.81 70 SER A N 1
ATOM 567 C CA . SER A 1 70 ? 14.829 1.171 -15.244 1.00 67.81 70 SER A CA 1
ATOM 568 C C . SER A 1 70 ? 14.768 1.449 -16.751 1.00 67.81 70 SER A C 1
ATOM 570 O O . SER A 1 70 ? 15.025 0.571 -17.575 1.00 67.81 70 SER A O 1
ATOM 572 N N . THR A 1 71 ? 14.490 2.706 -17.100 1.00 56.28 71 THR A N 1
ATOM 573 C CA . THR A 1 71 ? 14.288 3.220 -18.465 1.00 56.28 71 THR A CA 1
ATOM 574 C C . THR A 1 71 ? 15.572 3.337 -19.298 1.00 56.28 71 THR A C 1
ATOM 576 O O . THR A 1 71 ? 15.578 3.966 -20.358 1.00 56.28 71 THR A O 1
ATOM 579 N N . SER A 1 72 ? 16.674 2.722 -18.858 1.00 56.41 72 SER A N 1
ATOM 580 C CA . SER A 1 72 ? 17.907 2.647 -19.641 1.00 56.41 72 SER A CA 1
ATOM 581 C C . SER A 1 72 ? 17.708 1.769 -20.880 1.00 56.41 72 SER A C 1
ATOM 583 O O . SER A 1 72 ? 17.793 0.541 -20.816 1.00 56.41 72 SER A O 1
ATOM 585 N N . ASN A 1 73 ? 17.531 2.413 -22.038 1.00 51.44 73 ASN A N 1
ATOM 586 C CA . ASN A 1 73 ? 17.460 1.760 -23.353 1.00 51.44 73 ASN A CA 1
ATOM 587 C C . ASN A 1 73 ? 18.674 0.851 -23.655 1.00 51.44 73 ASN A C 1
ATOM 589 O O . ASN A 1 73 ? 18.577 -0.028 -24.505 1.00 51.44 73 ASN A O 1
ATOM 593 N N . TYR A 1 74 ? 19.807 1.049 -22.968 1.00 51.91 74 TYR A N 1
ATOM 594 C CA . TYR A 1 74 ? 21.005 0.207 -23.081 1.00 51.91 74 TYR A CA 1
ATOM 595 C C . TYR A 1 74 ? 20.917 -1.115 -22.305 1.00 51.91 74 TYR A C 1
ATOM 597 O O . TYR A 1 74 ? 21.632 -2.056 -22.637 1.00 51.91 74 TYR A O 1
ATOM 605 N N . LEU A 1 75 ? 20.083 -1.183 -21.263 1.00 51.84 75 LEU A N 1
ATOM 606 C CA . LEU A 1 75 ? 19.958 -2.353 -20.387 1.00 51.84 75 LEU A CA 1
ATOM 607 C C . LEU A 1 75 ? 18.633 -3.100 -20.570 1.00 51.84 75 LEU A C 1
ATOM 609 O O . LEU A 1 75 ? 18.529 -4.239 -20.123 1.00 51.84 75 LEU A O 1
ATOM 613 N N . ASN A 1 76 ? 17.627 -2.489 -21.206 1.00 50.88 76 ASN A N 1
ATOM 614 C CA . ASN A 1 76 ? 16.297 -3.084 -21.303 1.00 50.88 76 ASN A CA 1
ATOM 615 C C . ASN A 1 76 ? 15.553 -2.666 -22.587 1.00 50.88 76 ASN A C 1
ATOM 617 O O . ASN A 1 76 ? 14.766 -1.721 -22.601 1.00 50.88 76 ASN A O 1
ATOM 621 N N . ALA A 1 77 ? 15.799 -3.384 -23.689 1.00 52.91 77 ALA A N 1
ATOM 622 C CA . ALA A 1 77 ? 15.156 -3.118 -24.985 1.00 52.91 77 ALA A CA 1
ATOM 623 C C . ALA A 1 77 ? 13.631 -3.361 -24.975 1.00 52.91 77 ALA A C 1
ATOM 625 O O . ALA A 1 77 ? 12.897 -2.760 -25.758 1.00 52.91 77 ALA A O 1
ATOM 626 N N . ASN A 1 78 ? 13.154 -4.211 -24.062 1.00 57.81 78 ASN A N 1
ATOM 627 C CA . ASN A 1 78 ? 11.741 -4.451 -23.799 1.00 57.81 78 ASN A CA 1
ATOM 628 C C . ASN A 1 78 ? 11.437 -3.885 -22.409 1.00 57.81 78 ASN A C 1
ATOM 630 O O . ASN A 1 78 ? 11.928 -4.440 -21.433 1.00 57.81 78 ASN A O 1
ATOM 634 N N . LYS A 1 79 ? 10.650 -2.803 -22.309 1.00 63.81 79 LYS A N 1
ATOM 635 C CA . LYS A 1 79 ? 10.271 -2.164 -21.031 1.00 63.81 79 LYS A CA 1
ATOM 636 C C . LYS A 1 79 ? 9.742 -3.210 -20.032 1.00 63.81 79 LYS A C 1
ATOM 638 O O . LYS A 1 79 ? 8.581 -3.607 -20.132 1.00 63.81 79 LYS A O 1
ATOM 643 N N . SER A 1 80 ? 10.582 -3.689 -19.113 1.00 73.25 80 SER A N 1
ATOM 644 C CA . SER A 1 80 ? 10.205 -4.787 -18.219 1.00 73.25 80 SER A CA 1
ATOM 645 C C . SER A 1 80 ? 9.358 -4.277 -17.063 1.00 73.25 80 SER A C 1
ATOM 647 O O . SER A 1 80 ? 9.611 -3.205 -16.514 1.00 73.25 80 SER A O 1
ATOM 649 N N . ILE A 1 81 ? 8.367 -5.071 -16.666 1.00 82.31 81 ILE A N 1
ATOM 650 C CA . ILE A 1 81 ? 7.660 -4.864 -15.405 1.00 82.31 81 ILE A CA 1
ATOM 651 C C . ILE A 1 81 ? 8.459 -5.597 -14.331 1.00 82.31 81 ILE A C 1
ATOM 653 O O . ILE A 1 81 ? 8.648 -6.812 -14.414 1.00 82.31 81 ILE A O 1
ATOM 657 N N . ASN A 1 82 ? 8.936 -4.851 -13.345 1.00 87.19 82 ASN A N 1
ATOM 658 C CA . ASN A 1 82 ? 9.550 -5.398 -12.148 1.00 87.19 82 ASN A CA 1
ATOM 659 C C . ASN A 1 82 ? 8.468 -5.615 -11.081 1.00 87.19 82 ASN A C 1
ATOM 661 O O . ASN A 1 82 ? 7.429 -4.951 -11.080 1.00 87.19 82 ASN A O 1
ATOM 665 N N . TYR A 1 83 ? 8.726 -6.538 -10.160 1.00 88.88 83 TYR A N 1
ATOM 666 C CA . TYR A 1 83 ? 7.856 -6.813 -9.023 1.00 88.88 83 TYR A CA 1
ATOM 667 C C . TYR A 1 83 ? 8.682 -7.019 -7.754 1.00 88.88 83 TYR A C 1
ATOM 669 O O . TYR A 1 83 ? 9.829 -7.466 -7.814 1.00 88.88 83 TYR A O 1
ATOM 677 N N . GLU A 1 84 ? 8.099 -6.692 -6.605 1.00 89.12 84 GLU A N 1
ATOM 678 C CA . GLU A 1 84 ? 8.656 -7.049 -5.298 1.00 89.12 84 GLU A CA 1
ATOM 679 C C . GLU A 1 84 ? 8.118 -8.411 -4.840 1.00 89.12 84 GLU A C 1
ATOM 681 O O . GLU A 1 84 ? 7.068 -8.871 -5.300 1.00 89.12 84 GLU A O 1
ATOM 686 N N . SER A 1 85 ? 8.820 -9.062 -3.908 1.00 91.00 85 SER A N 1
ATOM 687 C CA . SER A 1 85 ? 8.299 -10.270 -3.265 1.00 91.00 85 SER A CA 1
ATOM 688 C C . SER A 1 85 ? 6.959 -9.965 -2.577 1.00 91.00 85 SER A C 1
ATOM 690 O O . SER A 1 85 ? 6.889 -9.003 -1.809 1.00 91.00 85 SER A O 1
ATOM 692 N N . PRO A 1 86 ? 5.901 -10.768 -2.802 1.00 92.56 86 PRO A N 1
ATOM 693 C CA . PRO A 1 86 ? 4.610 -10.557 -2.155 1.00 92.56 86 PRO A CA 1
ATOM 694 C C . PRO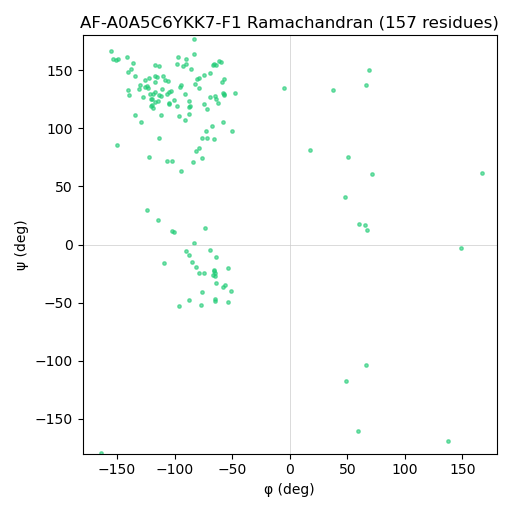 A 1 86 ? 4.733 -10.563 -0.627 1.00 92.56 86 PRO A C 1
ATOM 696 O O . PRO A 1 86 ? 5.484 -11.361 -0.066 1.00 92.56 86 PRO A O 1
ATOM 699 N N . THR A 1 87 ? 3.974 -9.708 0.058 1.00 94.94 87 THR A N 1
ATOM 700 C CA . THR A 1 87 ? 3.988 -9.612 1.529 1.00 94.94 87 THR A CA 1
ATOM 701 C C . THR A 1 87 ? 2.587 -9.763 2.100 1.00 94.94 87 THR A C 1
ATOM 703 O O . THR A 1 87 ? 1.632 -9.226 1.543 1.00 94.94 87 THR A O 1
ATOM 706 N N . HIS A 1 88 ? 2.445 -10.445 3.240 1.00 94.94 88 HIS A N 1
ATOM 707 C CA . HIS A 1 88 ? 1.174 -10.412 3.960 1.00 94.94 88 HIS A CA 1
ATOM 708 C C . HIS A 1 88 ? 0.936 -9.012 4.551 1.00 94.94 88 HIS A C 1
ATOM 710 O O . HIS A 1 88 ? 1.883 -8.344 4.981 1.00 94.94 88 HIS A O 1
ATOM 716 N N . TYR A 1 89 ? -0.325 -8.589 4.641 1.00 94.19 89 TYR A N 1
ATOM 717 C CA . TYR A 1 89 ? -0.722 -7.335 5.279 1.00 94.19 89 TYR A CA 1
ATOM 718 C C . TYR A 1 89 ? -1.952 -7.496 6.183 1.00 94.19 89 TYR A C 1
ATOM 720 O O . TYR A 1 89 ? -2.785 -8.395 6.023 1.00 94.19 89 TYR A O 1
ATOM 728 N N . TYR A 1 90 ? -2.089 -6.595 7.155 1.00 93.12 90 TYR A N 1
ATOM 729 C CA . TYR A 1 90 ? -3.309 -6.466 7.949 1.00 93.12 90 TYR A CA 1
ATOM 730 C C . TYR A 1 90 ? -3.546 -5.023 8.405 1.00 93.12 90 TYR A C 1
ATOM 732 O O . TYR A 1 90 ? -2.636 -4.198 8.454 1.00 93.12 90 TYR A O 1
ATOM 740 N N . VAL A 1 91 ? -4.797 -4.728 8.759 1.00 92.00 91 VAL A N 1
ATOM 741 C CA . VAL A 1 91 ? -5.250 -3.399 9.181 1.00 92.00 91 VAL A CA 1
ATOM 742 C C . VAL A 1 91 ? -5.907 -3.494 10.557 1.00 92.00 91 VAL A C 1
ATOM 744 O O . VAL A 1 91 ? -6.674 -4.423 10.814 1.00 92.00 91 VAL A O 1
ATOM 747 N N . ILE A 1 92 ? -5.598 -2.545 11.448 1.00 90.19 92 ILE A N 1
ATOM 748 C CA . ILE A 1 92 ? -6.243 -2.387 12.761 1.00 90.19 92 ILE A CA 1
ATOM 749 C C . ILE A 1 92 ? -6.568 -0.903 12.972 1.00 90.19 92 ILE A C 1
ATOM 751 O O . ILE A 1 92 ? -5.673 -0.075 13.151 1.00 90.19 92 ILE A O 1
ATOM 755 N N . GLY A 1 93 ? -7.855 -0.547 12.973 1.00 89.44 93 GLY A N 1
ATOM 756 C CA . GLY A 1 93 ? -8.313 0.828 13.203 1.00 89.44 93 GLY A CA 1
ATOM 757 C C . GLY A 1 93 ? -7.890 1.788 12.087 1.00 89.44 93 GLY A C 1
ATOM 758 O O . GLY A 1 93 ? -8.494 1.787 11.020 1.00 89.44 93 GLY A O 1
ATOM 759 N N . LYS A 1 94 ? -6.863 2.611 12.340 1.00 92.44 94 LYS A N 1
ATOM 760 C CA . LYS A 1 94 ? -6.222 3.503 11.349 1.00 92.44 94 LYS A CA 1
ATOM 761 C C . LYS A 1 94 ? -4.763 3.120 11.054 1.00 92.44 94 LYS A C 1
ATOM 763 O O . LYS A 1 94 ? -3.972 3.970 10.662 1.00 92.44 94 LYS A O 1
ATOM 768 N N . LYS A 1 95 ? -4.365 1.876 11.318 1.00 94.00 95 LYS A N 1
ATOM 769 C CA . LYS A 1 95 ? -2.979 1.411 11.181 1.00 94.00 95 LYS A CA 1
ATOM 770 C C . LYS A 1 95 ? -2.894 0.274 10.170 1.00 94.00 95 LYS A C 1
ATOM 772 O O . LYS A 1 95 ? -3.589 -0.731 10.328 1.00 94.00 95 LYS A O 1
ATOM 777 N N . PHE A 1 96 ? -2.034 0.429 9.168 1.00 94.38 96 PHE A N 1
ATOM 778 C CA . PHE A 1 96 ? -1.714 -0.584 8.166 1.00 94.38 96 PHE A CA 1
ATOM 779 C C . PHE A 1 96 ? -0.353 -1.215 8.484 1.00 94.38 96 PHE A C 1
ATOM 781 O O . PHE A 1 96 ? 0.640 -0.517 8.704 1.00 94.38 96 PHE A O 1
ATOM 788 N N . TYR A 1 97 ? -0.295 -2.542 8.467 1.00 94.56 97 TYR A N 1
ATOM 789 C CA . TYR A 1 97 ? 0.890 -3.335 8.775 1.00 94.56 97 TYR A CA 1
ATOM 790 C C . TYR A 1 97 ? 1.244 -4.211 7.571 1.00 94.56 97 TYR A C 1
ATOM 792 O O . TYR A 1 97 ? 0.385 -4.942 7.082 1.00 94.56 97 TYR A O 1
ATOM 800 N N . SER A 1 98 ? 2.505 -4.172 7.132 1.00 93.12 98 SER A N 1
ATOM 801 C CA . SER A 1 98 ? 3.079 -5.162 6.210 1.00 93.12 98 SER A CA 1
ATOM 802 C C . SER A 1 98 ? 4.012 -6.084 6.992 1.00 93.12 98 SER A C 1
ATOM 804 O O . SER A 1 98 ? 4.730 -5.638 7.888 1.00 93.12 98 SER A O 1
ATOM 806 N N . CYS A 1 99 ? 3.983 -7.370 6.661 1.00 91.25 99 CYS A N 1
ATOM 807 C CA . CYS A 1 99 ? 4.719 -8.417 7.361 1.00 91.25 99 CYS A CA 1
ATOM 808 C C . CYS A 1 99 ? 6.129 -8.670 6.811 1.00 91.25 99 CYS A C 1
ATOM 810 O O . CYS A 1 99 ? 6.880 -9.449 7.402 1.00 91.25 99 CYS A O 1
ATOM 812 N N . GLY A 1 100 ? 6.494 -8.013 5.706 1.00 89.50 100 GLY A N 1
ATOM 813 C CA . GLY A 1 100 ? 7.780 -8.209 5.040 1.00 89.50 100 GLY A CA 1
ATOM 814 C C . GLY A 1 100 ? 8.012 -9.652 4.579 1.00 89.50 100 GLY A C 1
ATOM 815 O O . GLY A 1 100 ? 7.077 -10.452 4.461 1.00 89.50 100 GLY A O 1
ATOM 816 N N . ILE A 1 101 ? 9.282 -9.967 4.342 1.00 90.56 101 ILE A N 1
ATOM 817 C CA . ILE A 1 101 ? 9.763 -11.293 3.951 1.00 90.56 101 ILE A CA 1
ATOM 818 C C . ILE A 1 101 ? 10.709 -11.877 5.006 1.00 90.56 101 ILE A C 1
ATOM 820 O O . ILE A 1 101 ? 11.338 -11.138 5.767 1.00 90.56 101 ILE A O 1
ATOM 824 N N . ASP A 1 102 ? 10.793 -13.204 5.052 1.00 87.44 102 ASP A N 1
ATOM 825 C CA . ASP A 1 102 ? 11.721 -13.949 5.897 1.00 87.44 102 ASP A CA 1
ATOM 826 C C . ASP A 1 102 ? 13.116 -14.084 5.251 1.00 87.44 102 ASP A C 1
ATOM 828 O O . ASP A 1 102 ? 13.354 -13.686 4.108 1.00 87.44 102 ASP A O 1
ATOM 832 N N . ASN A 1 103 ? 14.054 -14.692 5.983 1.00 87.25 103 ASN A N 1
ATOM 833 C CA . ASN A 1 103 ? 15.422 -14.935 5.504 1.00 87.25 103 ASN A CA 1
ATOM 834 C C . ASN A 1 103 ? 15.497 -15.895 4.296 1.00 87.25 103 ASN A C 1
ATOM 836 O O . ASN A 1 103 ? 16.560 -16.031 3.696 1.00 87.25 103 ASN A O 1
ATOM 840 N N . ASN A 1 104 ? 14.395 -16.568 3.953 1.00 90.31 104 ASN A N 1
ATOM 841 C CA . ASN A 1 104 ? 14.270 -17.480 2.819 1.00 90.31 104 ASN A CA 1
ATOM 842 C C . ASN A 1 104 ? 13.533 -16.821 1.633 1.00 90.31 104 ASN A C 1
ATOM 844 O O . ASN A 1 104 ? 13.150 -17.521 0.697 1.00 90.31 104 ASN A O 1
ATOM 848 N N . MET A 1 105 ? 13.330 -15.494 1.667 1.00 87.00 105 MET A N 1
ATOM 849 C CA . MET A 1 105 ? 12.600 -14.694 0.672 1.00 87.00 105 MET A CA 1
ATOM 850 C C . MET A 1 105 ? 11.091 -14.999 0.563 1.00 87.00 105 MET A C 1
ATOM 852 O O . MET A 1 105 ? 10.452 -14.583 -0.406 1.00 87.00 105 MET A O 1
ATOM 856 N N . ASN A 1 106 ? 10.497 -15.676 1.552 1.00 90.00 106 ASN A N 1
ATOM 857 C CA . ASN A 1 106 ? 9.059 -15.956 1.610 1.00 90.00 106 ASN A CA 1
ATOM 858 C C . ASN A 1 106 ? 8.310 -14.871 2.392 1.00 90.00 106 ASN A C 1
ATOM 860 O O . ASN A 1 106 ? 8.860 -14.259 3.303 1.00 90.00 106 ASN A O 1
ATOM 864 N N . ALA A 1 107 ? 7.024 -14.669 2.101 1.00 92.25 107 ALA A N 1
ATOM 865 C CA . ALA A 1 107 ? 6.175 -13.761 2.871 1.00 92.25 107 ALA A CA 1
ATOM 866 C C . ALA A 1 107 ? 6.043 -14.233 4.334 1.00 92.25 107 ALA A C 1
ATOM 868 O O . ALA A 1 107 ? 5.533 -15.329 4.580 1.00 92.25 107 ALA A O 1
ATOM 869 N N . THR A 1 108 ? 6.431 -13.404 5.314 1.00 93.38 108 THR A N 1
ATOM 870 C CA . THR A 1 108 ? 6.316 -13.762 6.743 1.00 93.38 108 THR A CA 1
ATOM 871 C C . THR A 1 108 ? 4.856 -14.097 7.085 1.00 93.38 108 THR A C 1
ATOM 873 O O . THR A 1 108 ? 3.985 -13.269 6.795 1.00 93.38 108 THR A O 1
ATOM 876 N N . PRO A 1 109 ? 4.541 -15.248 7.712 1.00 91.31 109 PRO A N 1
ATOM 877 C CA . PRO A 1 109 ? 3.162 -15.627 8.015 1.00 91.31 109 PRO A CA 1
ATOM 878 C C . PRO A 1 109 ? 2.432 -14.612 8.908 1.00 91.31 109 PRO A C 1
ATOM 880 O O . PRO A 1 109 ? 2.982 -14.131 9.903 1.00 91.31 109 PRO A O 1
ATOM 883 N N . LEU A 1 110 ? 1.151 -14.344 8.616 1.00 90.75 110 LEU A N 1
ATOM 884 C CA . LEU A 1 110 ? 0.322 -13.387 9.371 1.00 90.75 110 LEU A CA 1
ATOM 885 C C . LEU A 1 110 ? 0.330 -13.601 10.893 1.00 90.75 110 LEU A C 1
ATOM 887 O O . LEU A 1 110 ? 0.310 -12.630 11.649 1.00 90.75 110 LEU A O 1
ATOM 891 N N . ILE A 1 111 ? 0.301 -14.859 11.344 1.00 91.25 111 ILE A N 1
ATOM 892 C CA . ILE A 1 111 ? 0.244 -15.213 12.771 1.00 91.25 111 ILE A CA 1
ATOM 893 C C . ILE A 1 111 ? 1.522 -14.752 13.476 1.00 91.25 111 ILE A C 1
ATOM 895 O O . ILE A 1 111 ? 1.461 -14.085 14.506 1.00 91.25 111 ILE A O 1
ATOM 899 N N . GLU A 1 112 ? 2.679 -15.059 12.893 1.00 91.38 112 GLU A N 1
ATOM 900 C CA . GLU A 1 112 ? 3.973 -14.650 13.430 1.00 91.38 112 GLU A CA 1
ATOM 901 C C . GLU A 1 112 ? 4.123 -13.125 13.403 1.00 91.38 112 GLU A C 1
ATOM 903 O O . GLU A 1 112 ? 4.464 -12.508 14.411 1.00 91.38 112 GLU A O 1
ATOM 908 N N . CYS A 1 113 ? 3.787 -12.515 12.269 1.00 89.75 113 CYS A N 1
ATOM 909 C CA . CYS A 1 113 ? 3.817 -11.074 12.063 1.00 89.75 113 CYS A CA 1
ATOM 910 C C . CYS A 1 113 ? 3.019 -10.302 13.132 1.00 89.75 113 CYS A C 1
ATOM 912 O O . CYS A 1 113 ? 3.559 -9.399 13.770 1.00 89.75 113 CYS A O 1
ATOM 914 N N . LYS A 1 114 ? 1.772 -10.709 13.410 1.00 90.69 114 LYS A N 1
ATOM 915 C CA . LYS A 1 114 ? 0.931 -10.099 14.458 1.00 90.69 114 LYS A CA 1
ATOM 916 C C . LYS A 1 114 ? 1.500 -10.285 15.869 1.00 90.69 114 LYS A C 1
ATOM 918 O O . LYS A 1 114 ? 1.349 -9.400 16.710 1.00 90.69 114 LYS A O 1
ATOM 923 N N . ASN A 1 115 ? 2.175 -11.405 16.130 1.00 90.62 115 ASN A N 1
ATOM 924 C CA . ASN A 1 115 ? 2.775 -11.695 17.434 1.00 90.62 115 ASN A CA 1
ATOM 925 C C . ASN A 1 115 ? 4.048 -10.875 17.711 1.00 90.62 115 ASN A C 1
ATOM 927 O O . ASN A 1 115 ? 4.361 -10.623 18.875 1.00 90.62 115 ASN A O 1
ATOM 931 N N . ARG A 1 116 ? 4.758 -10.412 16.672 1.00 86.00 116 ARG A N 1
ATOM 932 C CA . ARG A 1 116 ? 6.008 -9.634 16.798 1.00 86.00 116 ARG A CA 1
ATOM 933 C C . ARG A 1 116 ? 5.824 -8.209 17.360 1.00 86.00 116 ARG A C 1
ATOM 935 O O . ARG A 1 116 ? 6.828 -7.548 17.600 1.00 86.00 116 ARG A O 1
ATOM 942 N N . LYS A 1 117 ? 4.585 -7.740 17.596 1.00 73.81 117 LYS A N 1
ATOM 943 C CA . LYS A 1 117 ? 4.256 -6.378 18.090 1.00 73.81 117 LYS A CA 1
ATOM 944 C C . LYS A 1 117 ? 4.994 -5.262 17.328 1.00 73.81 117 LYS A C 1
ATOM 946 O O . LYS A 1 117 ? 5.478 -4.307 17.931 1.00 73.81 117 LYS A O 1
ATOM 951 N N . SER A 1 118 ? 5.097 -5.399 16.009 1.00 82.31 118 SER A N 1
ATOM 952 C CA . SER A 1 118 ? 5.701 -4.381 15.154 1.00 82.31 118 SER A CA 1
ATOM 953 C C . SER A 1 118 ? 4.907 -3.074 15.181 1.00 82.31 118 SER A C 1
ATOM 955 O O . SER A 1 118 ? 3.695 -3.055 15.412 1.00 82.31 118 SER A O 1
ATOM 957 N N . GLU A 1 119 ? 5.598 -1.972 14.907 1.00 91.44 119 GLU A N 1
ATOM 958 C CA . GLU A 1 119 ? 4.953 -0.720 14.520 1.00 91.44 119 GLU A CA 1
ATOM 959 C C . GLU A 1 119 ? 4.280 -0.872 13.141 1.00 91.44 119 GLU A C 1
ATOM 961 O O . GLU A 1 119 ? 4.681 -1.734 12.348 1.00 91.44 119 GLU A O 1
ATOM 966 N N . PRO A 1 120 ? 3.233 -0.085 12.831 1.00 94.31 120 PRO A N 1
ATOM 967 C CA . PRO A 1 120 ? 2.629 -0.113 11.506 1.00 94.31 120 PRO A CA 1
ATOM 968 C C . PRO A 1 120 ? 3.607 0.406 10.452 1.00 94.31 120 PRO A C 1
ATOM 970 O O . PRO A 1 120 ? 4.489 1.213 10.736 1.00 94.31 120 PRO A O 1
ATOM 973 N N . ARG A 1 121 ? 3.406 -0.018 9.204 1.00 95.06 121 ARG A N 1
ATOM 974 C CA . ARG A 1 121 ? 4.127 0.550 8.061 1.00 95.06 121 ARG A CA 1
ATOM 975 C C . ARG A 1 121 ? 3.549 1.919 7.691 1.00 95.06 121 ARG A C 1
ATOM 977 O O . ARG A 1 121 ? 4.313 2.843 7.433 1.00 95.06 121 ARG A O 1
ATOM 984 N N . TYR A 1 122 ? 2.219 2.047 7.730 1.00 95.88 122 TYR A N 1
ATOM 985 C CA . TYR A 1 122 ? 1.509 3.286 7.406 1.00 95.88 122 TYR A CA 1
ATOM 986 C C . TYR A 1 122 ? 0.417 3.619 8.427 1.00 95.88 122 TYR A C 1
ATOM 988 O O . TYR A 1 122 ? -0.300 2.737 8.916 1.00 95.88 122 TYR A O 1
ATOM 996 N N . ASN A 1 123 ? 0.235 4.912 8.688 1.00 96.12 123 ASN A N 1
ATOM 997 C CA . ASN A 1 123 ? -1.009 5.445 9.231 1.00 96.12 123 ASN A CA 1
ATOM 998 C C . ASN A 1 123 ? -2.006 5.645 8.079 1.00 96.12 123 ASN A C 1
ATOM 1000 O O . ASN A 1 123 ? -1.640 6.128 7.011 1.00 96.12 123 ASN A O 1
ATOM 1004 N N . ILE A 1 124 ? -3.271 5.293 8.299 1.00 95.44 124 ILE A N 1
ATOM 1005 C CA . ILE A 1 124 ? -4.367 5.513 7.353 1.00 95.44 124 ILE A CA 1
ATOM 1006 C C . ILE A 1 124 ? -4.983 6.876 7.677 1.00 95.44 124 ILE A C 1
ATOM 1008 O O . ILE A 1 124 ? -5.652 7.038 8.704 1.00 95.44 124 ILE A O 1
ATOM 1012 N N . VAL A 1 125 ? -4.733 7.857 6.812 1.00 94.94 125 VAL A N 1
ATOM 1013 C CA . VAL A 1 125 ? -5.218 9.235 6.958 1.00 94.94 125 VAL A CA 1
ATOM 1014 C C . VAL A 1 125 ? -6.694 9.305 6.566 1.00 94.94 125 VAL A C 1
ATOM 1016 O O . VAL A 1 125 ? -7.523 9.743 7.368 1.00 94.94 125 VAL A O 1
ATOM 1019 N N . SER A 1 126 ? -7.035 8.802 5.376 1.00 92.69 126 SER A N 1
ATOM 1020 C CA . SER A 1 126 ? -8.414 8.690 4.895 1.00 92.69 126 SER A CA 1
ATOM 1021 C C . SER A 1 126 ? -8.609 7.520 3.925 1.00 92.69 126 SER A C 1
ATOM 1023 O O . SER A 1 126 ? -7.663 7.023 3.312 1.00 92.69 126 SER A O 1
ATOM 1025 N N . ILE A 1 127 ? -9.864 7.087 3.797 1.00 92.38 127 ILE A N 1
ATOM 1026 C CA . ILE A 1 127 ? -10.358 6.226 2.720 1.00 92.38 127 ILE A CA 1
ATOM 1027 C C . ILE A 1 127 ? -11.595 6.937 2.182 1.00 92.38 127 ILE A C 1
ATOM 1029 O O . ILE A 1 127 ? -12.631 6.966 2.845 1.00 92.38 127 ILE A O 1
ATOM 1033 N N . ASP A 1 128 ? -11.465 7.546 1.010 1.00 91.44 128 ASP A N 1
ATOM 1034 C CA . ASP A 1 128 ? -12.489 8.398 0.419 1.00 91.44 128 ASP A CA 1
ATOM 1035 C C . ASP A 1 128 ? -12.982 7.796 -0.903 1.00 91.44 128 ASP A C 1
ATOM 1037 O O . ASP A 1 128 ? -12.213 7.211 -1.667 1.00 91.44 128 ASP A O 1
ATOM 1041 N N . THR A 1 129 ? -14.271 7.967 -1.206 1.00 90.88 129 THR A N 1
ATOM 1042 C CA . THR A 1 129 ? -14.812 7.705 -2.549 1.00 90.88 129 THR A CA 1
ATOM 1043 C C . THR A 1 129 ? -15.076 9.031 -3.248 1.00 90.88 129 THR A C 1
ATOM 1045 O O . THR A 1 129 ? -15.862 9.848 -2.769 1.00 90.88 129 THR A O 1
ATOM 1048 N N . ILE A 1 130 ? -14.430 9.243 -4.392 1.00 89.31 130 ILE A N 1
ATOM 1049 C CA . ILE A 1 130 ? -14.525 10.459 -5.201 1.00 89.31 130 ILE A CA 1
ATOM 1050 C C . ILE A 1 130 ? -15.236 10.112 -6.511 1.00 89.31 130 ILE A C 1
ATOM 1052 O O . ILE A 1 130 ? -14.855 9.171 -7.205 1.00 89.31 130 ILE A O 1
ATOM 1056 N N . GLY A 1 131 ? -16.284 10.862 -6.848 1.00 85.38 131 GLY A N 1
ATOM 1057 C CA . GLY A 1 131 ? -16.932 10.786 -8.156 1.00 85.38 131 GLY A CA 1
ATOM 1058 C C . GLY A 1 131 ? -16.378 11.848 -9.099 1.00 85.38 131 GLY A C 1
ATOM 1059 O O . GLY A 1 131 ? -16.254 13.007 -8.705 1.00 85.38 131 GLY A O 1
ATOM 1060 N N . ASP A 1 132 ? -16.091 11.467 -10.340 1.00 77.06 132 ASP A N 1
ATOM 1061 C CA . ASP A 1 132 ? -15.843 12.412 -11.420 1.00 77.06 132 ASP A CA 1
ATOM 1062 C C . ASP A 1 132 ? -17.172 12.788 -12.092 1.00 77.06 132 ASP A C 1
ATOM 1064 O O . ASP A 1 132 ? -17.832 11.965 -12.733 1.00 77.06 132 ASP A O 1
ATOM 1068 N N . THR A 1 133 ? -17.582 14.046 -11.931 1.00 73.44 133 THR A N 1
ATOM 1069 C CA . THR A 1 133 ? -18.856 14.560 -12.455 1.00 73.44 133 THR A CA 1
ATOM 1070 C C . THR A 1 133 ? -18.904 14.595 -13.987 1.00 73.44 133 THR A C 1
ATOM 1072 O O . THR A 1 133 ? -19.993 14.515 -14.556 1.00 73.44 133 THR A O 1
ATOM 1075 N N . TYR A 1 134 ? -17.755 14.706 -14.662 1.00 75.06 134 TYR A N 1
ATOM 1076 C CA . TYR A 1 134 ? -17.668 14.801 -16.121 1.00 75.06 134 TYR A CA 1
ATOM 1077 C C . TYR A 1 134 ? -17.604 13.420 -16.773 1.00 75.06 134 TYR A C 1
ATOM 1079 O O . TYR A 1 134 ? -18.369 13.142 -17.697 1.00 75.06 134 TYR A O 1
ATOM 1087 N N . PHE A 1 135 ? -16.744 12.534 -16.267 1.00 74.50 135 PHE A N 1
ATOM 1088 C CA . PHE A 1 135 ? -16.549 11.197 -16.835 1.00 74.50 135 PHE A CA 1
ATOM 1089 C C . PHE A 1 135 ? -17.516 10.141 -16.270 1.00 74.50 135 PHE A C 1
ATOM 1091 O O . PHE A 1 135 ? -17.607 9.044 -16.816 1.00 74.50 135 PHE A O 1
ATOM 1098 N N . LYS A 1 136 ? -18.285 10.471 -15.217 1.00 83.19 136 LYS A N 1
ATOM 1099 C CA . LYS A 1 136 ? -19.181 9.558 -14.467 1.00 83.19 136 LYS A CA 1
ATOM 1100 C C . LYS A 1 136 ? -18.463 8.368 -13.822 1.00 83.19 136 LYS A C 1
ATOM 1102 O O . LYS A 1 136 ? -19.097 7.386 -13.439 1.00 83.19 136 LYS A O 1
ATOM 1107 N N . GLU A 1 137 ? -17.149 8.462 -13.690 1.00 85.44 137 GLU A N 1
ATOM 1108 C CA . GLU A 1 137 ? -16.312 7.436 -13.082 1.00 85.44 137 GLU A CA 1
ATOM 1109 C C . GLU A 1 137 ? -16.268 7.629 -11.566 1.00 85.44 137 GLU A C 1
ATOM 1111 O O . GLU A 1 137 ? -16.392 8.746 -11.058 1.00 85.44 137 GLU A O 1
ATOM 1116 N N . LYS A 1 138 ? -16.092 6.536 -10.825 1.0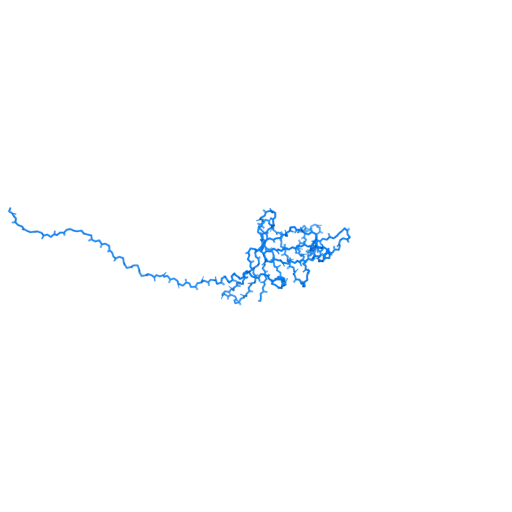0 90.25 138 LYS A N 1
ATOM 1117 C CA . LYS A 1 138 ? -15.860 6.584 -9.383 1.00 90.25 138 LYS A CA 1
ATOM 1118 C C . LYS A 1 138 ? -14.468 6.062 -9.083 1.00 90.25 138 LYS A C 1
ATOM 1120 O O . LYS A 1 138 ? -13.984 5.131 -9.720 1.00 90.25 138 LYS A O 1
ATOM 1125 N N . 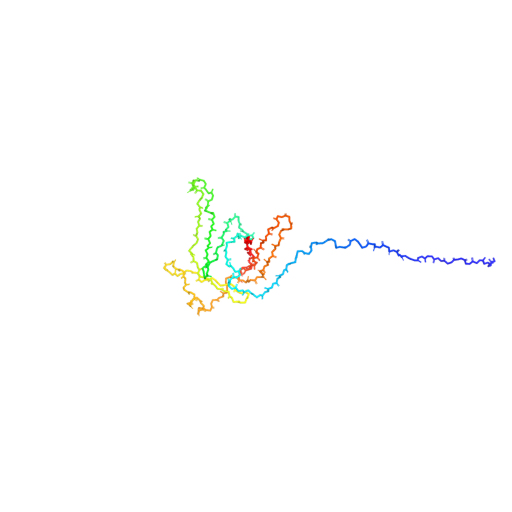TYR A 1 139 ? -13.846 6.666 -8.087 1.00 91.50 139 TYR A N 1
ATOM 1126 C CA . TYR A 1 139 ? -12.519 6.316 -7.623 1.00 91.50 139 TYR A CA 1
ATOM 1127 C C . TYR A 1 139 ? -12.539 6.146 -6.111 1.00 91.50 139 TYR A C 1
ATOM 1129 O O . TYR A 1 139 ? -13.112 6.968 -5.398 1.00 91.50 139 TYR A O 1
ATOM 1137 N N . GLN A 1 140 ? -11.878 5.106 -5.624 1.00 93.06 140 GLN A N 1
ATOM 1138 C CA . GLN A 1 140 ? -11.466 5.019 -4.233 1.00 93.06 140 GLN A CA 1
ATOM 1139 C C . GLN A 1 140 ? -10.065 5.619 -4.119 1.00 93.06 140 GLN A C 1
ATOM 1141 O O . GLN A 1 140 ? -9.168 5.245 -4.880 1.00 93.06 140 GLN A O 1
ATOM 1146 N N . VAL A 1 141 ? -9.880 6.530 -3.169 1.00 93.50 141 VAL A N 1
ATOM 1147 C CA . VAL A 1 141 ? -8.580 7.108 -2.827 1.00 93.50 141 VAL A CA 1
ATOM 1148 C C . VAL A 1 141 ? -8.279 6.779 -1.373 1.00 93.50 141 VAL A C 1
ATOM 1150 O O . VAL A 1 141 ? -9.038 7.150 -0.479 1.00 93.50 141 VAL A O 1
ATOM 1153 N N . ILE A 1 142 ? -7.176 6.075 -1.140 1.00 94.88 142 ILE A N 1
ATOM 1154 C CA . ILE A 1 142 ? -6.654 5.800 0.199 1.00 94.88 142 ILE A CA 1
ATOM 1155 C C . ILE A 1 142 ? -5.444 6.704 0.402 1.00 94.88 142 ILE A C 1
ATOM 1157 O O . ILE A 1 142 ? -4.489 6.646 -0.373 1.00 94.88 142 ILE A O 1
ATOM 1161 N N . GLN A 1 143 ? -5.493 7.544 1.432 1.00 95.38 143 GLN A N 1
ATOM 1162 C CA . GLN A 1 143 ? -4.371 8.387 1.831 1.00 95.38 143 GLN A CA 1
ATOM 1163 C C . GLN A 1 143 ? -3.640 7.709 2.987 1.00 95.38 143 GLN A C 1
ATOM 1165 O O . GLN A 1 143 ? -4.222 7.459 4.048 1.00 95.38 143 GLN A O 1
ATOM 1170 N N . LEU A 1 144 ? -2.368 7.402 2.762 1.00 95.69 144 LEU A N 1
ATOM 1171 C CA . LEU A 1 144 ? -1.457 6.804 3.726 1.00 95.69 144 LEU A CA 1
ATOM 1172 C C . LEU A 1 144 ? -0.351 7.803 4.086 1.00 95.69 144 LEU A C 1
ATOM 1174 O O . LEU A 1 144 ? 0.006 8.666 3.289 1.00 95.69 144 LEU A O 1
ATOM 1178 N N . GLU A 1 145 ? 0.202 7.657 5.281 1.00 95.88 145 GLU A N 1
ATOM 1179 C CA . GLU A 1 145 ? 1.379 8.382 5.769 1.00 95.88 145 GLU A CA 1
ATOM 1180 C C . GLU A 1 145 ? 2.389 7.340 6.268 1.00 95.88 145 GLU A C 1
ATOM 1182 O O . GLU A 1 145 ? 2.016 6.486 7.083 1.00 95.88 145 GLU A O 1
ATOM 1187 N N . ASP A 1 146 ? 3.643 7.372 5.797 1.00 95.12 146 ASP A N 1
ATOM 1188 C CA . ASP A 1 146 ? 4.704 6.509 6.340 1.00 95.12 146 ASP A CA 1
ATOM 1189 C C . ASP A 1 146 ? 4.856 6.747 7.841 1.00 95.12 146 ASP A C 1
ATOM 1191 O O . ASP A 1 146 ? 4.956 7.883 8.315 1.00 95.12 146 ASP A O 1
ATOM 1195 N N . TYR A 1 147 ? 4.844 5.657 8.611 1.00 94.06 147 TYR A N 1
ATOM 1196 C CA . TYR A 1 147 ? 4.819 5.757 10.061 1.00 94.06 147 TYR A CA 1
ATOM 1197 C C . TYR A 1 147 ? 6.009 6.547 10.622 1.00 94.06 147 TYR A C 1
ATOM 1199 O O . TYR A 1 147 ? 5.819 7.316 11.572 1.00 94.06 147 TYR A O 1
ATOM 1207 N N . TYR A 1 148 ? 7.191 6.396 10.016 1.00 91.06 148 TYR A N 1
ATOM 1208 C CA . TYR A 1 148 ? 8.435 7.005 10.471 1.00 91.06 148 TYR A CA 1
ATOM 1209 C C . TYR A 1 148 ? 8.754 8.312 9.749 1.00 91.06 148 TYR A C 1
ATOM 1211 O O . TYR A 1 148 ? 8.999 9.310 10.427 1.00 91.06 148 TYR A O 1
ATOM 1219 N N . SER A 1 149 ? 8.764 8.329 8.411 1.00 92.56 149 SER A N 1
ATOM 1220 C CA . SER A 1 149 ? 9.209 9.516 7.662 1.00 92.56 149 SER A CA 1
ATOM 1221 C C . SER A 1 149 ? 8.141 10.599 7.525 1.00 92.56 149 SER A C 1
ATOM 1223 O O . SER A 1 149 ? 8.489 11.754 7.301 1.00 92.56 149 SER A O 1
ATOM 1225 N N . LYS A 1 150 ? 6.860 10.251 7.716 1.00 93.00 150 LYS A N 1
ATOM 1226 C CA . LYS A 1 150 ? 5.696 11.121 7.466 1.00 93.00 150 LYS A CA 1
ATOM 1227 C C . LYS A 1 150 ? 5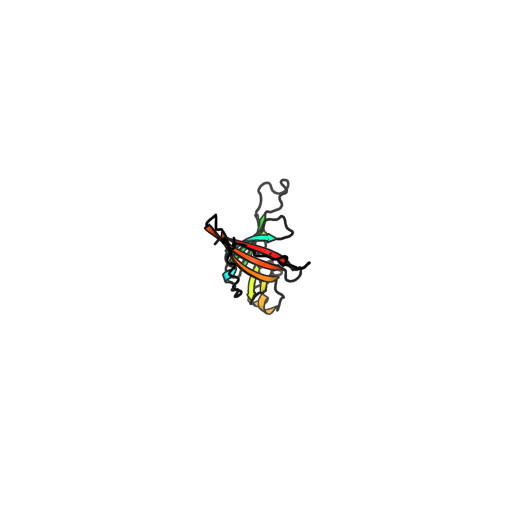.460 11.477 6.002 1.00 93.00 150 LYS A C 1
ATOM 1229 O O . LYS A 1 150 ? 4.601 12.308 5.719 1.00 93.00 150 LYS A O 1
ATOM 1234 N N . ASP A 1 151 ? 6.137 10.792 5.083 1.00 92.88 151 ASP A N 1
ATOM 1235 C CA . ASP A 1 151 ? 5.892 10.951 3.653 1.00 92.88 151 ASP A CA 1
ATOM 1236 C C . ASP A 1 151 ? 4.466 10.479 3.305 1.00 92.88 151 ASP A C 1
ATOM 1238 O O . ASP A 1 151 ? 4.080 9.356 3.672 1.00 92.88 151 ASP A O 1
ATOM 1242 N N . PRO A 1 152 ? 3.662 11.301 2.609 1.00 93.25 152 PRO A N 1
ATOM 1243 C CA . PRO A 1 152 ? 2.332 10.912 2.175 1.00 93.25 152 PRO A CA 1
ATOM 1244 C C . PRO A 1 152 ? 2.397 10.023 0.928 1.00 93.25 152 PRO A C 1
ATOM 1246 O O . PRO A 1 152 ? 3.188 10.236 0.007 1.00 93.25 152 PRO A O 1
ATOM 1249 N N . ILE A 1 153 ? 1.499 9.043 0.874 1.00 94.94 153 ILE A N 1
ATOM 1250 C CA . ILE A 1 153 ? 1.310 8.138 -0.262 1.00 94.94 153 ILE A CA 1
ATOM 1251 C C . ILE A 1 153 ? -0.181 8.110 -0.590 1.00 94.94 153 ILE A C 1
ATOM 1253 O O . ILE A 1 153 ? -1.019 7.971 0.307 1.00 94.94 153 ILE A O 1
ATOM 1257 N N . LYS A 1 154 ? -0.536 8.218 -1.872 1.00 94.94 154 LYS A N 1
ATOM 1258 C CA . LYS A 1 154 ? -1.932 8.116 -2.319 1.00 94.94 154 LYS A CA 1
ATOM 1259 C C . LYS A 1 154 ? -2.106 6.882 -3.185 1.00 94.94 154 LYS A C 1
ATOM 1261 O O . LYS A 1 154 ? -1.440 6.733 -4.202 1.00 94.94 154 LYS A O 1
ATOM 1266 N N . LEU A 1 155 ? -3.028 6.012 -2.786 1.00 95.56 155 LEU A N 1
ATOM 1267 C CA . LEU A 1 155 ? -3.439 4.849 -3.565 1.00 95.56 155 LEU A CA 1
ATOM 1268 C C . LEU A 1 155 ? -4.756 5.186 -4.262 1.00 95.56 155 LEU A C 1
ATOM 1270 O O . LEU A 1 155 ? -5.733 5.518 -3.586 1.00 95.56 155 LEU A O 1
ATOM 1274 N N . LYS A 1 156 ? -4.819 5.068 -5.590 1.00 95.00 156 LYS A N 1
ATOM 1275 C CA . LYS A 1 156 ? -6.023 5.367 -6.378 1.00 95.00 156 LYS A CA 1
ATOM 1276 C C . LYS A 1 156 ? -6.488 4.143 -7.168 1.00 95.00 156 LYS A C 1
ATOM 1278 O O . LYS A 1 156 ? -5.781 3.659 -8.047 1.00 95.00 156 LYS A O 1
ATOM 1283 N N . LYS A 1 157 ? -7.709 3.675 -6.890 1.00 94.44 157 LYS A N 1
ATOM 1284 C CA . LYS A 1 157 ? -8.386 2.579 -7.610 1.00 94.44 157 LYS A CA 1
ATOM 1285 C C . LYS A 1 157 ? -9.657 3.089 -8.280 1.00 94.44 157 LYS A C 1
ATOM 1287 O O . LYS A 1 157 ? -10.404 3.859 -7.681 1.00 94.44 157 LYS A O 1
ATOM 1292 N N . ARG A 1 158 ? -9.931 2.628 -9.499 1.00 91.81 158 ARG A N 1
ATOM 1293 C CA . ARG A 1 158 ? -11.214 2.826 -10.195 1.00 91.81 158 ARG A CA 1
ATOM 1294 C C . ARG A 1 158 ? -12.268 1.841 -9.665 1.00 91.81 158 ARG A C 1
ATOM 1296 O O . ARG A 1 158 ? -11.959 0.663 -9.497 1.00 91.81 158 ARG A O 1
ATOM 1303 N N . LEU A 1 159 ? -13.479 2.331 -9.405 1.00 88.88 159 LEU A N 1
ATOM 1304 C CA . LEU A 1 159 ? -14.647 1.566 -8.939 1.00 88.88 159 LEU A CA 1
ATOM 1305 C C . LEU A 1 159 ? -15.648 1.301 -10.075 1.00 88.88 159 LEU A C 1
ATOM 1307 O O . LEU A 1 159 ? -15.697 2.126 -11.017 1.00 88.88 159 LEU A O 1
#

Organism: NCBI:txid153267

Sequence (159 aa):
MRSKFFFAKTCFGMWIFIALVVGCKNKTESNISSSKGDFNGLYTVDYENSDIEYVWIFADDMHYVLYLGSTSNYLNANKSINYESPTHYYVIGKKFYSCGIDNNMNATPLIECKNRKSEPRYNIVSIDTIGDTYFKEKYQVIQLEDYYSKDPIKLKKRL

pL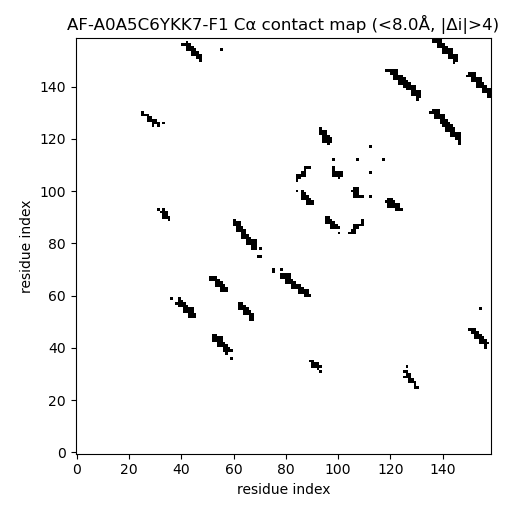DDT: mean 77.82, std 20.15, range [31.02, 97.06]